Protein AF-A0A1S3B581-F1 (afdb_monomer_lite)

Secondary structure (DSSP, 8-state):
-HHHHHHHHHHHHHHHHHTTT-S-----SHHHHHHHHHHHHHHHT---GGG-HHHHHHHHHHHHHHHHHHHHHHHHHHHHHTS----TT-S--S-HHHHHHHHHHHHHHHHHHT--HHHHHHHHHHPPSSS-HHHHHHHHHHHHHHHHHHHHHHHHHHHHHHHGGG--SSHHHHT-S--

pLDDT: mean 75.14, std 9.9, range [34.75, 88.31]

Foldseek 3Di:
DVVLVVVQVLVCLVVCVVVVNPDDDDDDSVVSVVVVVVVVVVVVPPPDPVVCPVVVVVVVVVLVVLLVVLLVLLVVLCVVVVFFAADPVAAPDPDPVVVVVVVVVVVVVVVVVPPCVVVLVVQLVPDDDDPHSVVVSVVVVVVVCVVVVVSCCSSVSSQCRNQHNHRDPDSVVSSPSPD

Sequence (179 aa):
MAVVGNCQIVKLSNCFHASGRKDPCQINSNPYMIGFGIVEIIFSQIKDFDQLWWLSIVASVMSFTYSTIGLGLGVAQITANGKIGGSLTGISISTQTQKVWRSFQALGDIAFAYSYSIILIEIQDTLKSPPSEAKTMKKATLVSLSVTTLFYMLCGAAGYAAFGDMASGNLLTGFGFYI

Radius of gyration: 20.07 Å; chains: 1; bounding box: 47×34×62 Å

Structure (mmCIF, N/CA/C/O backbone):
data_AF-A0A1S3B581-F1
#
_entry.id   AF-A0A1S3B581-F1
#
loop_
_atom_site.group_PDB
_atom_site.id
_atom_site.type_symbol
_atom_site.label_atom_id
_atom_site.label_alt_id
_atom_site.label_comp_id
_atom_site.label_asym_id
_atom_site.label_entity_id
_atom_site.label_seq_id
_atom_site.pdbx_PDB_ins_code
_atom_site.Cartn_x
_atom_site.Cartn_y
_atom_site.Cartn_z
_atom_site.occupancy
_atom_site.B_iso_or_equiv
_atom_site.auth_seq_id
_atom_site.auth_comp_id
_atom_site.auth_asym_id
_atom_site.auth_atom_id
_atom_site.pdbx_PDB_model_num
ATOM 1 N N . MET A 1 1 ? -8.206 9.840 -1.840 1.00 38.97 1 MET A N 1
ATOM 2 C CA . MET A 1 1 ? -7.385 10.197 -3.031 1.00 38.97 1 MET A CA 1
ATOM 3 C C . MET A 1 1 ? -7.094 9.029 -3.977 1.00 38.97 1 MET A C 1
ATOM 5 O O . MET A 1 1 ? -7.337 9.190 -5.166 1.00 38.97 1 MET A O 1
ATOM 9 N N . ALA A 1 2 ? -6.640 7.859 -3.504 1.00 49.03 2 ALA A N 1
ATOM 10 C CA . ALA A 1 2 ? -6.316 6.725 -4.386 1.00 49.03 2 ALA A CA 1
ATOM 11 C C . ALA A 1 2 ? -7.490 6.268 -5.286 1.00 49.03 2 ALA A C 1
ATOM 13 O O . ALA A 1 2 ? -7.291 5.985 -6.462 1.00 49.03 2 ALA A O 1
ATOM 14 N N . VAL A 1 3 ? -8.729 6.256 -4.778 1.00 58.12 3 VAL A N 1
ATOM 15 C CA . VAL A 1 3 ? -9.926 5.851 -5.550 1.00 58.12 3 VAL A CA 1
ATOM 16 C C . VAL A 1 3 ? -10.194 6.780 -6.742 1.00 58.12 3 VAL A C 1
ATOM 18 O O . VAL A 1 3 ? -10.428 6.310 -7.855 1.00 58.12 3 VAL A O 1
ATOM 21 N N . VAL A 1 4 ? -10.093 8.097 -6.531 1.00 61.22 4 VAL A N 1
ATOM 22 C CA . VAL A 1 4 ? -10.267 9.107 -7.588 1.00 61.22 4 VAL A CA 1
ATOM 23 C C . VAL A 1 4 ? -9.203 8.929 -8.672 1.00 61.22 4 VAL A C 1
ATOM 25 O O . VAL A 1 4 ? -9.545 8.847 -9.850 1.00 61.22 4 VAL A O 1
ATOM 28 N N . GLY A 1 5 ? -7.936 8.764 -8.275 1.00 61.75 5 GLY A N 1
ATOM 29 C CA . GLY A 1 5 ? -6.833 8.531 -9.211 1.00 61.75 5 GLY A CA 1
ATOM 30 C C . GLY A 1 5 ? -7.021 7.270 -10.062 1.00 61.75 5 GLY A C 1
ATOM 31 O O . GLY A 1 5 ? -6.813 7.309 -11.271 1.00 61.75 5 GLY A O 1
ATOM 32 N N . ASN A 1 6 ? -7.499 6.169 -9.472 1.00 66.81 6 ASN A N 1
ATOM 33 C CA . ASN A 1 6 ? -7.760 4.931 -10.215 1.00 66.81 6 ASN A CA 1
ATOM 34 C C . ASN A 1 6 ? -8.891 5.093 -11.248 1.00 66.81 6 ASN A C 1
ATOM 36 O O . ASN A 1 6 ? -8.754 4.647 -12.386 1.00 66.81 6 ASN A O 1
ATOM 40 N N . CYS A 1 7 ? -9.983 5.780 -10.897 1.00 69.56 7 CYS A N 1
ATOM 41 C CA . CYS A 1 7 ? -11.102 6.003 -11.821 1.00 69.56 7 CYS A CA 1
ATOM 42 C C . CYS A 1 7 ? -10.698 6.874 -13.024 1.00 69.56 7 CYS A C 1
ATOM 44 O O . CYS A 1 7 ? -11.099 6.607 -14.162 1.00 69.56 7 CYS A O 1
ATOM 46 N N . GLN A 1 8 ? -9.844 7.874 -12.790 1.00 73.38 8 GLN A N 1
ATOM 47 C CA . GLN A 1 8 ? -9.274 8.686 -13.864 1.00 73.38 8 GLN A CA 1
ATOM 48 C C . GLN A 1 8 ? -8.458 7.844 -14.846 1.00 73.38 8 GLN A C 1
ATOM 50 O O . GLN A 1 8 ? -8.629 7.984 -16.057 1.00 73.38 8 GLN A O 1
ATOM 55 N N . ILE A 1 9 ? -7.604 6.954 -14.336 1.00 68.12 9 ILE A N 1
ATOM 56 C CA . ILE A 1 9 ? -6.751 6.102 -15.170 1.00 68.12 9 ILE A CA 1
ATOM 57 C C . ILE A 1 9 ? -7.584 5.120 -16.000 1.00 68.12 9 ILE A C 1
ATOM 59 O O . ILE A 1 9 ? -7.306 4.944 -17.186 1.00 68.12 9 ILE A O 1
ATOM 63 N N . VAL A 1 10 ? -8.643 4.540 -15.429 1.00 73.88 10 VAL A N 1
ATOM 64 C CA . VAL A 1 10 ? -9.549 3.644 -16.170 1.00 73.88 10 VAL A CA 1
ATOM 65 C C . VAL A 1 10 ? -10.228 4.378 -17.325 1.00 73.88 10 VAL A C 1
ATOM 67 O O . VAL A 1 10 ? -10.239 3.884 -18.452 1.00 73.88 10 VAL A O 1
ATOM 70 N N . LYS A 1 11 ? -10.762 5.585 -17.090 1.00 76.12 11 LYS A N 1
ATOM 71 C CA . LYS A 1 11 ? -11.358 6.359 -18.188 1.00 76.12 11 LYS A CA 1
ATOM 72 C C . LYS A 1 11 ? -10.326 6.764 -19.236 1.00 76.12 11 LYS A C 1
ATOM 74 O O . LYS A 1 11 ? -10.674 6.831 -20.413 1.00 76.12 11 LYS A O 1
ATOM 79 N N . LEU A 1 12 ? -9.088 7.032 -18.823 1.00 75.81 12 LEU A N 1
ATOM 80 C CA . LEU A 1 12 ? -8.016 7.413 -19.738 1.00 75.81 12 LEU A CA 1
ATOM 81 C C . LEU A 1 12 ? -7.682 6.244 -20.665 1.00 75.81 12 LEU A C 1
ATOM 83 O O . LEU A 1 12 ? -7.668 6.422 -21.880 1.00 75.81 12 LEU A O 1
ATOM 87 N N . SER A 1 13 ? -7.532 5.047 -20.096 1.00 71.69 13 SER A N 1
ATOM 88 C CA . SER A 1 13 ? -7.357 3.796 -20.839 1.00 71.69 13 SER A CA 1
ATOM 89 C C . SER A 1 13 ? -8.502 3.552 -21.833 1.00 71.69 13 SER A C 1
ATOM 91 O O . SER A 1 13 ? -8.256 3.359 -23.024 1.00 71.69 13 SER A O 1
ATOM 93 N N . ASN A 1 14 ? -9.760 3.681 -21.392 1.00 77.12 14 ASN A N 1
ATOM 94 C CA . ASN A 1 14 ? -10.924 3.520 -22.272 1.00 77.12 14 ASN A CA 1
ATOM 95 C C . ASN A 1 14 ? -10.951 4.541 -23.422 1.00 77.12 14 ASN A C 1
ATOM 97 O O . ASN A 1 14 ? -11.336 4.192 -24.536 1.00 77.12 14 ASN A O 1
ATOM 101 N N . CYS A 1 15 ? -10.537 5.788 -23.174 1.00 77.06 15 CYS A N 1
ATOM 102 C CA . CYS A 1 15 ? -10.463 6.825 -24.204 1.00 77.06 15 CYS A CA 1
ATOM 103 C C . CYS A 1 15 ? -9.397 6.499 -25.261 1.00 77.06 15 CYS A C 1
ATOM 105 O O . CYS A 1 15 ? -9.679 6.571 -26.454 1.00 77.06 15 CYS A O 1
ATOM 107 N N . PHE A 1 16 ? -8.202 6.062 -24.847 1.00 74.94 16 PHE A N 1
ATOM 108 C CA . PHE A 1 16 ? -7.149 5.664 -25.788 1.00 74.94 16 PHE A CA 1
ATOM 109 C C . 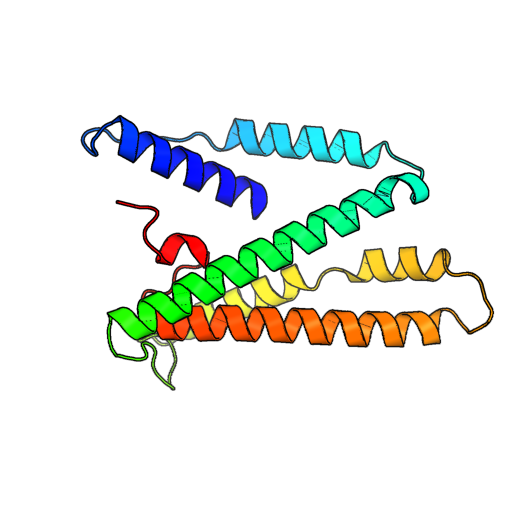PHE A 1 16 ? -7.523 4.436 -26.621 1.00 74.94 16 PHE A C 1
ATOM 111 O O . PHE A 1 16 ? -7.223 4.404 -27.819 1.00 74.94 16 PHE A O 1
ATOM 118 N N . HIS A 1 17 ? -8.224 3.472 -26.015 1.00 75.00 17 HIS A N 1
ATOM 119 C CA . HIS A 1 17 ? -8.732 2.294 -26.715 1.00 75.00 17 HIS A CA 1
ATOM 120 C C . HIS A 1 17 ? -9.790 2.687 -27.759 1.00 75.00 17 HIS A C 1
ATOM 122 O O . HIS A 1 17 ? -9.696 2.279 -28.915 1.00 75.00 17 HIS A O 1
ATOM 128 N N . ALA A 1 18 ? -10.758 3.531 -27.388 1.00 77.56 18 ALA A N 1
ATOM 129 C CA . ALA A 1 18 ? -11.817 3.976 -28.294 1.00 77.56 18 ALA A CA 1
ATOM 130 C C . ALA A 1 18 ? -11.295 4.858 -29.446 1.00 77.56 18 ALA A C 1
ATOM 132 O O . ALA A 1 18 ? -11.738 4.706 -30.582 1.00 77.56 18 ALA A O 1
ATOM 133 N N . SER A 1 19 ? -10.329 5.742 -29.177 1.00 70.88 19 SER A N 1
ATOM 134 C CA . SER A 1 19 ? -9.769 6.675 -30.170 1.00 70.88 19 SER A CA 1
ATOM 135 C C . SER A 1 19 ? -8.630 6.084 -31.013 1.00 70.88 19 SER A C 1
ATOM 137 O O . SER A 1 19 ? -8.001 6.795 -31.800 1.00 70.88 19 SER A O 1
ATOM 139 N N . GLY A 1 20 ? -8.302 4.797 -30.847 1.00 71.06 20 GLY A N 1
ATOM 140 C CA . GLY A 1 20 ? -7.249 4.132 -31.621 1.00 71.06 20 GLY A CA 1
ATOM 141 C C . GLY A 1 20 ? -5.872 4.801 -31.508 1.00 71.06 20 GLY A C 1
ATOM 142 O O . GLY A 1 20 ? -5.093 4.745 -32.461 1.00 71.06 20 GLY A O 1
ATOM 143 N N . ARG A 1 21 ? -5.581 5.440 -30.362 1.00 65.12 21 ARG A N 1
ATOM 144 C CA . ARG A 1 21 ? -4.313 6.132 -30.032 1.00 65.12 21 ARG A CA 1
ATOM 145 C C . ARG A 1 21 ? -3.937 7.358 -30.877 1.00 65.12 21 ARG A C 1
ATOM 147 O O . ARG A 1 21 ? -2.781 7.773 -30.842 1.00 65.12 21 ARG A O 1
ATOM 154 N N . LYS A 1 22 ? -4.873 7.950 -31.623 1.00 57.34 22 LYS A N 1
ATOM 155 C CA . LYS A 1 22 ? -4.565 9.081 -32.523 1.00 57.34 22 LYS A CA 1
ATOM 156 C C . LYS A 1 22 ? -4.749 10.467 -31.900 1.00 57.34 22 LYS A 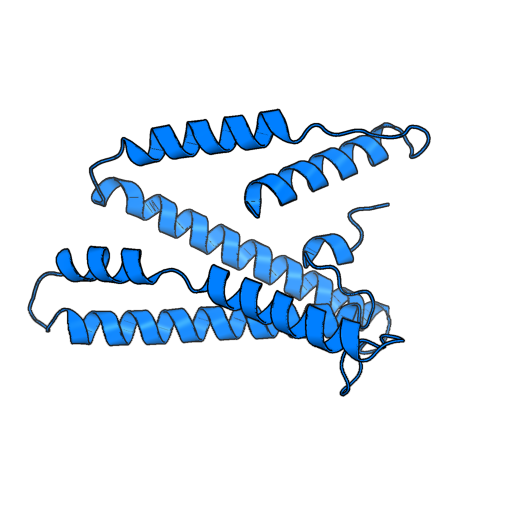C 1
ATOM 158 O O . LYS A 1 22 ? -4.043 11.383 -32.305 1.00 57.34 22 LYS A O 1
ATOM 163 N N . ASP A 1 23 ? -5.611 10.602 -30.891 1.00 60.81 23 ASP A N 1
ATOM 164 C CA . ASP A 1 23 ? -5.960 11.900 -30.301 1.00 60.81 23 ASP A CA 1
ATOM 165 C C . ASP A 1 23 ? -5.537 12.024 -28.824 1.00 60.81 23 ASP A C 1
ATOM 167 O O . ASP A 1 23 ? -5.626 11.048 -28.069 1.00 60.81 23 ASP A O 1
ATOM 171 N N . PRO A 1 24 ? -5.104 13.217 -28.368 1.00 67.69 24 PRO A N 1
ATOM 172 C CA . PRO A 1 24 ? -4.783 13.456 -26.965 1.00 67.69 24 PRO A CA 1
ATOM 173 C C . PRO A 1 24 ? -6.053 13.430 -26.099 1.00 67.69 24 PRO A C 1
ATOM 175 O O . PRO A 1 24 ? -6.845 14.372 -26.083 1.00 67.69 24 PRO A O 1
ATOM 178 N N . CYS A 1 25 ? -6.229 12.358 -25.325 1.00 70.88 25 CYS A N 1
ATOM 179 C CA . CYS A 1 25 ? -7.307 12.232 -24.347 1.00 70.88 25 CYS A CA 1
ATOM 180 C C . CYS A 1 25 ? -6.998 13.047 -23.078 1.00 70.88 25 CYS A C 1
ATOM 182 O O . CYS A 1 25 ? -6.162 12.664 -22.261 1.00 70.88 25 CYS A O 1
ATOM 184 N N . GLN A 1 26 ? -7.696 14.167 -22.889 1.00 68.56 26 GLN A N 1
ATOM 185 C CA . GLN A 1 26 ? -7.651 14.964 -21.658 1.00 68.56 26 GLN A CA 1
ATOM 186 C C . GLN A 1 26 ? -8.823 14.571 -20.750 1.00 68.56 26 GLN A C 1
ATOM 188 O O . GLN A 1 26 ? -9.985 14.742 -21.118 1.00 68.56 26 GLN A O 1
ATOM 193 N N . ILE A 1 27 ? -8.534 14.056 -19.551 1.00 72.75 27 ILE A N 1
ATOM 194 C CA . ILE A 1 27 ? -9.565 13.706 -18.564 1.00 72.75 27 ILE A CA 1
ATOM 195 C C . ILE A 1 27 ? -9.540 14.685 -17.404 1.00 72.75 27 ILE A C 1
ATOM 197 O O . ILE A 1 27 ? -8.572 14.760 -16.650 1.00 72.75 27 ILE A O 1
ATOM 201 N N . ASN A 1 28 ? -10.655 15.387 -17.221 1.00 76.06 28 ASN A N 1
ATOM 202 C CA . ASN A 1 28 ? -10.846 16.273 -16.085 1.00 76.06 28 ASN A CA 1
ATOM 203 C C . ASN A 1 28 ? -11.065 15.466 -14.787 1.00 76.06 28 ASN A C 1
ATOM 205 O O . ASN A 1 28 ? -11.954 14.614 -14.726 1.00 76.06 28 ASN A O 1
ATOM 209 N N . SER A 1 29 ? -10.268 15.749 -13.749 1.00 73.56 29 SER A N 1
ATOM 210 C CA . SER A 1 29 ? -10.362 15.118 -12.418 1.00 73.56 29 SER A CA 1
ATOM 211 C C . SER A 1 29 ? -11.502 15.682 -11.567 1.00 73.56 29 SER A C 1
ATOM 213 O O . SER A 1 29 ? -12.092 14.968 -10.754 1.00 73.56 29 SER A O 1
ATOM 215 N N . ASN A 1 30 ? -11.847 16.956 -11.780 1.00 79.00 30 ASN A N 1
ATOM 216 C CA . ASN A 1 30 ? -12.808 17.697 -10.964 1.00 79.00 30 ASN A CA 1
ATOM 217 C C . ASN A 1 30 ? -14.145 16.969 -10.734 1.00 79.00 30 ASN A C 1
ATOM 219 O O . ASN A 1 30 ? -14.559 16.902 -9.579 1.00 79.00 30 ASN A O 1
ATOM 223 N N . PRO A 1 31 ? -14.816 16.369 -11.741 1.00 82.50 31 PRO A N 1
ATOM 224 C CA . PRO A 1 31 ? -16.079 15.670 -11.495 1.00 82.50 31 PRO A CA 1
ATOM 225 C C . PRO A 1 31 ? -15.932 14.454 -10.567 1.00 82.50 31 PRO A C 1
ATOM 227 O O . PRO A 1 31 ? -16.837 14.183 -9.783 1.00 82.50 31 PRO A O 1
ATOM 230 N N . TYR A 1 32 ? -14.801 13.742 -10.604 1.00 78.19 32 TYR A N 1
ATOM 231 C CA . TYR A 1 32 ? -14.562 12.600 -9.714 1.00 78.19 32 TYR A CA 1
ATOM 232 C C . TYR A 1 32 ? -14.258 13.045 -8.288 1.00 78.19 32 TYR A C 1
ATOM 234 O O . TYR A 1 32 ? -14.732 12.412 -7.350 1.00 78.19 32 TYR A O 1
ATOM 242 N N . MET A 1 33 ? -13.506 14.137 -8.116 1.00 81.00 33 MET A N 1
ATOM 243 C CA . MET A 1 33 ? -13.260 14.720 -6.793 1.00 81.00 33 MET A CA 1
ATOM 244 C C . MET A 1 33 ? -14.551 15.248 -6.163 1.00 81.00 33 MET A C 1
ATOM 246 O O . MET A 1 33 ? -14.809 14.975 -4.995 1.00 81.00 33 MET A O 1
ATOM 250 N N . ILE A 1 34 ? -15.387 15.942 -6.941 1.00 84.94 34 ILE A N 1
ATOM 251 C CA . ILE A 1 34 ? -16.683 16.448 -6.471 1.00 84.94 34 ILE A CA 1
ATOM 252 C C . ILE A 1 34 ? -17.615 15.282 -6.121 1.00 84.94 34 ILE A C 1
ATOM 254 O O . ILE A 1 34 ? -18.205 15.277 -5.046 1.00 84.94 34 ILE A O 1
ATOM 258 N N . GLY A 1 35 ? -17.713 14.267 -6.986 1.00 84.62 35 GLY A N 1
ATOM 259 C CA . GLY A 1 35 ? -18.525 13.078 -6.717 1.00 84.62 35 GLY A CA 1
ATOM 260 C C . GLY A 1 35 ? -18.063 12.316 -5.475 1.00 84.62 35 GLY A C 1
ATOM 261 O O . GLY A 1 35 ? -18.888 11.934 -4.650 1.00 84.62 35 GLY A O 1
ATOM 262 N N . PHE A 1 36 ? -16.750 12.152 -5.304 1.00 82.31 36 PHE A N 1
ATOM 263 C CA . PHE A 1 36 ? -16.171 11.548 -4.106 1.00 82.31 36 PHE A CA 1
ATOM 264 C C . PHE A 1 36 ? -16.529 12.345 -2.843 1.00 82.31 36 PHE A C 1
ATOM 266 O O . PHE A 1 36 ? -17.020 11.755 -1.888 1.00 82.31 36 PHE A O 1
ATOM 273 N N . GLY A 1 37 ? -16.405 13.676 -2.875 1.00 84.50 37 GLY A N 1
ATOM 274 C CA . GLY A 1 37 ? -16.793 14.537 -1.754 1.00 84.50 37 GLY A CA 1
ATOM 275 C C . GLY A 1 37 ? -18.291 14.488 -1.427 1.00 84.50 37 GLY A C 1
ATOM 276 O O . GLY A 1 37 ? -18.663 14.461 -0.259 1.00 84.50 37 GLY A O 1
ATOM 277 N N . ILE A 1 38 ? -19.172 14.409 -2.431 1.00 87.19 38 ILE A N 1
ATOM 278 C CA . ILE A 1 38 ? -20.623 14.242 -2.208 1.00 87.19 38 ILE A CA 1
ATOM 279 C C . ILE A 1 38 ? -20.908 12.917 -1.497 1.00 87.19 38 ILE A C 1
ATOM 281 O O . ILE A 1 38 ? -21.699 12.874 -0.557 1.00 87.19 38 ILE A O 1
ATOM 285 N N . VAL A 1 39 ? -20.251 11.840 -1.927 1.00 82.81 39 VAL A N 1
ATOM 286 C CA . VAL A 1 39 ? -20.380 10.525 -1.293 1.00 82.81 39 VAL A CA 1
ATOM 287 C C . VAL A 1 39 ? -19.854 10.559 0.146 1.00 82.81 39 VAL A C 1
ATOM 289 O O . VAL A 1 39 ? -20.530 10.045 1.032 1.00 82.81 39 VAL A O 1
ATOM 292 N N . GLU A 1 40 ? -18.718 11.214 0.409 1.00 80.88 40 GLU A N 1
ATOM 293 C CA . GLU A 1 40 ? -18.189 11.415 1.769 1.00 80.88 40 GLU A CA 1
ATOM 294 C C . GLU A 1 40 ? -19.159 12.200 2.662 1.00 80.88 40 GLU A C 1
ATOM 296 O O . GLU A 1 40 ? -19.374 11.813 3.809 1.00 80.88 40 GLU A O 1
ATOM 301 N N . ILE A 1 41 ? -19.802 13.249 2.137 1.00 85.19 41 ILE A N 1
ATOM 302 C CA . ILE A 1 41 ? -20.829 14.004 2.868 1.00 85.19 41 ILE A CA 1
ATOM 303 C C . ILE A 1 41 ? -22.008 13.096 3.214 1.00 85.19 41 ILE A C 1
ATOM 305 O O . ILE A 1 41 ? -22.445 13.096 4.359 1.00 85.19 41 ILE A O 1
ATOM 309 N N . ILE A 1 42 ? -22.506 12.297 2.265 1.00 81.56 42 ILE A N 1
ATOM 310 C CA . ILE A 1 42 ? -23.612 11.358 2.513 1.00 81.56 42 ILE A CA 1
ATOM 311 C C . ILE A 1 42 ? -23.220 10.329 3.582 1.00 81.56 42 ILE A C 1
ATOM 313 O O . ILE A 1 42 ? -24.000 10.089 4.502 1.00 81.56 42 ILE A O 1
ATOM 317 N N . PHE A 1 43 ? -22.013 9.762 3.506 1.00 72.06 43 PHE A N 1
ATOM 318 C CA . PHE A 1 43 ? -21.512 8.826 4.516 1.00 72.06 43 PHE A CA 1
ATOM 319 C C . PHE A 1 43 ? -21.353 9.478 5.892 1.00 72.06 43 PHE A C 1
ATOM 321 O O . PHE A 1 43 ? -21.701 8.855 6.890 1.00 72.06 43 PHE A O 1
ATOM 328 N N . SER A 1 44 ? -20.917 10.739 5.956 1.00 74.06 44 SER A N 1
ATOM 329 C CA . SER A 1 44 ? -20.816 11.494 7.211 1.00 74.06 44 SER A CA 1
ATOM 330 C C . SER A 1 44 ? -22.170 11.738 7.889 1.00 74.06 44 SER A C 1
ATOM 332 O O . SER A 1 44 ? -22.187 12.060 9.075 1.00 74.06 44 SER A O 1
ATOM 334 N N . GLN A 1 45 ? -23.293 11.604 7.172 1.00 76.44 45 GLN A N 1
ATOM 335 C CA . GLN A 1 45 ? -24.635 11.727 7.755 1.00 76.44 45 GLN A CA 1
ATOM 336 C C . GLN A 1 45 ? -25.130 10.425 8.408 1.00 76.44 45 GLN A C 1
ATOM 338 O O . GLN A 1 45 ? -26.152 10.437 9.098 1.00 76.44 45 GLN A O 1
ATOM 343 N N . ILE A 1 46 ? -24.439 9.297 8.206 1.00 68.38 46 ILE A N 1
ATOM 344 C CA . ILE A 1 46 ? -24.828 8.004 8.778 1.00 68.38 46 ILE A CA 1
ATOM 345 C C . ILE A 1 46 ? -24.286 7.925 10.207 1.00 68.38 46 ILE A C 1
ATOM 347 O O . ILE A 1 46 ? -23.108 7.664 10.429 1.00 68.38 46 ILE A O 1
ATOM 351 N N . LYS A 1 47 ? -25.163 8.171 11.184 1.00 56.97 47 LYS A N 1
ATOM 352 C CA . LYS A 1 47 ? -24.809 8.222 12.613 1.00 56.97 47 LYS A CA 1
ATOM 353 C C . LYS A 1 47 ? -24.761 6.846 13.296 1.00 56.97 47 LYS A C 1
ATOM 355 O O . LYS A 1 47 ? -24.223 6.748 14.394 1.00 56.97 47 LYS A O 1
ATOM 360 N N . ASP A 1 48 ? -25.318 5.802 12.676 1.00 62.47 48 ASP A N 1
ATOM 361 C CA . ASP A 1 48 ? -25.434 4.467 13.276 1.00 62.47 48 ASP A CA 1
ATOM 362 C C . ASP A 1 48 ? -24.430 3.470 12.677 1.00 62.47 48 ASP A C 1
ATOM 364 O O . ASP A 1 48 ? -24.575 2.987 11.551 1.00 62.47 48 ASP A O 1
ATOM 368 N N . PHE A 1 49 ? -23.413 3.126 13.474 1.00 56.50 49 PHE A N 1
ATOM 369 C CA . PHE A 1 49 ? -22.337 2.189 13.129 1.00 56.50 49 PHE A CA 1
ATOM 370 C C . PHE A 1 49 ? -22.820 0.755 12.838 1.00 56.50 49 PHE A C 1
ATOM 372 O O . PHE A 1 49 ? -22.160 0.036 12.085 1.00 56.50 49 PHE A O 1
ATOM 379 N N . ASP A 1 50 ? -23.992 0.352 13.344 1.00 58.84 50 ASP A N 1
ATOM 380 C CA . ASP A 1 50 ? -24.584 -0.969 13.066 1.00 58.84 50 ASP A CA 1
ATOM 381 C C . ASP A 1 50 ? -24.941 -1.160 11.580 1.00 58.84 50 ASP A C 1
ATOM 383 O O . ASP A 1 50 ? -24.900 -2.276 11.060 1.00 58.84 50 ASP A O 1
ATOM 387 N N . GLN A 1 51 ? -25.230 -0.078 10.848 1.00 60.59 51 GLN A N 1
ATOM 388 C CA . GLN A 1 51 ? -25.548 -0.147 9.418 1.00 60.59 51 GLN A CA 1
ATOM 389 C C . GLN A 1 51 ? -24.311 -0.127 8.511 1.00 60.59 51 GLN A C 1
ATOM 391 O O . GLN A 1 51 ? -24.452 -0.266 7.296 1.00 60.59 51 GLN A O 1
ATOM 396 N N . LEU A 1 52 ? -23.104 0.026 9.063 1.00 64.56 52 LEU A N 1
ATOM 397 C CA . LEU A 1 52 ? -21.865 0.184 8.291 1.00 64.56 52 LEU A CA 1
ATOM 398 C C . LEU A 1 52 ? -21.009 -1.090 8.232 1.00 64.56 52 LEU A C 1
ATOM 400 O O . LEU A 1 52 ? -20.013 -1.127 7.510 1.00 64.56 52 LEU A O 1
ATOM 404 N N . TRP A 1 53 ? -21.402 -2.170 8.914 1.00 72.81 53 TRP A N 1
ATOM 40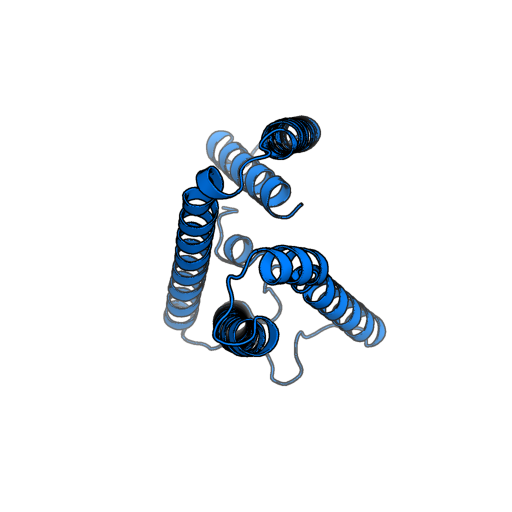5 C CA . TRP A 1 53 ? -20.635 -3.423 8.912 1.00 72.81 53 TRP A CA 1
ATOM 406 C C . TRP A 1 53 ? -20.463 -4.031 7.507 1.00 72.81 53 TRP A C 1
ATOM 408 O O . TRP A 1 53 ? -19.392 -4.547 7.175 1.00 72.81 53 TRP A O 1
ATOM 418 N N . TRP A 1 54 ? -21.472 -3.900 6.635 1.00 76.25 54 TRP A N 1
ATOM 419 C CA . TRP A 1 54 ? -21.388 -4.366 5.244 1.00 76.25 54 TRP A CA 1
ATOM 420 C C . TRP A 1 54 ? -20.327 -3.611 4.432 1.00 76.25 54 TRP A C 1
ATOM 422 O O . TRP A 1 54 ? -19.725 -4.188 3.526 1.00 76.25 54 TRP A O 1
ATOM 432 N N . LEU A 1 55 ? -20.058 -2.347 4.772 1.00 76.62 55 LEU A N 1
ATOM 433 C CA . LEU A 1 55 ? -19.071 -1.526 4.077 1.00 76.62 55 LEU A CA 1
ATOM 434 C C . LEU A 1 55 ? -17.660 -2.068 4.319 1.00 76.62 55 LEU A C 1
ATOM 436 O O . LEU A 1 55 ? -16.878 -2.190 3.377 1.00 76.62 55 LEU A O 1
ATOM 440 N N . SER A 1 56 ? -17.366 -2.485 5.554 1.00 77.38 56 SER A N 1
ATOM 441 C CA . SER A 1 56 ? -16.110 -3.156 5.906 1.00 77.38 56 SER A CA 1
ATOM 442 C C . SER A 1 56 ? -15.939 -4.479 5.155 1.00 77.38 56 SER A C 1
ATOM 444 O O . SER A 1 56 ? -14.844 -4.781 4.678 1.00 77.38 56 SER A O 1
ATOM 446 N N . ILE A 1 57 ? -17.022 -5.247 4.978 1.00 80.00 57 ILE A N 1
ATOM 447 C CA . ILE A 1 57 ? -16.998 -6.484 4.183 1.00 80.00 57 ILE A CA 1
ATOM 448 C C . ILE A 1 57 ? -16.672 -6.165 2.723 1.00 80.00 57 ILE A C 1
ATOM 450 O O . ILE A 1 57 ? -15.729 -6.737 2.178 1.00 80.00 57 ILE A O 1
ATOM 454 N N . VAL A 1 58 ? -17.377 -5.219 2.100 1.00 82.44 58 VAL A N 1
ATOM 455 C CA . VAL A 1 58 ? -17.121 -4.819 0.706 1.00 82.44 58 VAL A CA 1
ATOM 456 C C . VAL A 1 58 ? -15.695 -4.295 0.529 1.00 82.44 58 VAL A C 1
ATOM 458 O O . VAL A 1 58 ? -15.006 -4.706 -0.406 1.00 82.44 58 VAL A O 1
ATOM 461 N N . ALA A 1 59 ? -15.217 -3.446 1.442 1.00 79.12 59 ALA A N 1
ATOM 462 C CA . ALA A 1 59 ? -13.853 -2.926 1.418 1.00 79.12 59 ALA A CA 1
ATOM 463 C C . ALA A 1 59 ? -12.809 -4.049 1.523 1.00 79.12 59 ALA A C 1
ATOM 465 O O . ALA A 1 59 ? -11.821 -4.045 0.782 1.00 79.12 59 ALA A O 1
ATOM 466 N N . SER A 1 60 ? -13.042 -5.039 2.391 1.00 80.88 60 SER A N 1
ATOM 467 C CA . SER A 1 60 ? -12.161 -6.202 2.517 1.00 80.88 60 SER A CA 1
ATOM 468 C C . SER A 1 60 ? -12.145 -7.040 1.233 1.00 80.88 60 SER A C 1
ATOM 470 O O . SER A 1 60 ? -11.069 -7.329 0.714 1.00 80.88 60 SER A O 1
ATOM 472 N N . VAL A 1 61 ? -13.313 -7.338 0.650 1.00 85.88 61 VAL A N 1
ATOM 473 C CA . VAL A 1 61 ? -13.439 -8.109 -0.598 1.00 85.88 61 VAL A CA 1
ATOM 474 C C . VAL A 1 61 ? -12.730 -7.401 -1.747 1.00 85.88 61 VAL A C 1
ATOM 476 O O . VAL A 1 61 ? -11.960 -8.036 -2.468 1.00 85.88 61 VAL A O 1
ATOM 479 N N . MET A 1 62 ? -12.925 -6.090 -1.897 1.00 83.31 62 MET A N 1
ATOM 480 C CA . MET A 1 62 ? -12.232 -5.296 -2.915 1.00 83.31 62 MET A CA 1
ATOM 481 C C . MET A 1 62 ? -10.714 -5.297 -2.702 1.00 83.31 62 MET A C 1
ATOM 483 O O . MET A 1 62 ? -9.967 -5.462 -3.665 1.00 83.31 62 MET A O 1
ATOM 487 N N . SER A 1 63 ? -10.251 -5.181 -1.453 1.00 82.38 63 SER A N 1
ATOM 488 C CA . SER A 1 63 ? -8.818 -5.190 -1.116 1.00 82.38 63 SER A CA 1
ATOM 489 C C . SER A 1 63 ? -8.156 -6.532 -1.431 1.00 82.38 63 SER A C 1
ATOM 491 O O . SER A 1 63 ? -7.086 -6.563 -2.048 1.00 82.38 63 SER A O 1
ATOM 493 N N . PHE A 1 64 ? -8.802 -7.645 -1.065 1.00 82.06 64 PHE A N 1
ATOM 494 C CA . PHE A 1 64 ? -8.330 -8.984 -1.418 1.00 82.06 64 PHE A CA 1
ATOM 495 C C . PHE A 1 64 ? -8.356 -9.193 -2.927 1.00 82.06 64 PHE A C 1
ATOM 497 O O . PHE A 1 64 ? -7.350 -9.607 -3.487 1.00 82.06 64 PHE A O 1
ATOM 504 N N . THR A 1 65 ? -9.448 -8.826 -3.599 1.00 85.75 65 THR A N 1
ATOM 505 C CA . THR A 1 65 ? -9.577 -8.964 -5.058 1.00 85.75 65 THR A CA 1
ATOM 506 C C . THR A 1 65 ? -8.474 -8.195 -5.783 1.00 85.75 65 THR A C 1
ATOM 508 O O . THR A 1 65 ? -7.778 -8.762 -6.623 1.00 85.75 65 THR A O 1
ATOM 511 N N . TYR A 1 66 ? -8.251 -6.930 -5.418 1.00 80.56 66 TYR A N 1
ATOM 512 C CA . TYR A 1 66 ? -7.196 -6.101 -6.001 1.00 80.56 66 TYR A CA 1
ATOM 513 C C . TYR A 1 66 ? -5.805 -6.706 -5.774 1.00 80.56 66 TYR A C 1
ATOM 515 O O . TYR A 1 66 ? -5.007 -6.800 -6.707 1.00 80.56 66 TYR A O 1
ATOM 523 N N . SER A 1 67 ? -5.529 -7.169 -4.551 1.00 81.38 67 SER A N 1
ATOM 524 C CA . SER A 1 67 ? -4.248 -7.790 -4.200 1.00 81.38 67 SER A CA 1
ATOM 525 C C . SER A 1 67 ? -4.030 -9.109 -4.943 1.00 81.38 67 SER A C 1
ATOM 527 O O . SER A 1 67 ? -2.957 -9.332 -5.492 1.00 81.38 67 SER A O 1
ATOM 529 N N . THR A 1 68 ? -5.048 -9.968 -5.028 1.00 84.00 68 THR A N 1
ATOM 530 C CA . THR A 1 68 ? -4.987 -11.246 -5.749 1.00 84.00 68 THR A CA 1
ATOM 531 C C . THR A 1 68 ? -4.783 -11.038 -7.246 1.00 84.00 68 THR A C 1
ATOM 533 O O . THR A 1 68 ? -3.955 -11.729 -7.835 1.00 84.00 68 THR A O 1
ATOM 536 N N . ILE A 1 69 ? -5.473 -10.070 -7.861 1.00 83.94 69 ILE A N 1
ATOM 537 C CA . ILE A 1 69 ? -5.267 -9.722 -9.276 1.00 83.94 69 ILE A CA 1
ATOM 538 C C . ILE A 1 69 ? -3.842 -9.204 -9.487 1.00 83.94 69 ILE A C 1
ATOM 540 O O . ILE A 1 69 ? -3.148 -9.681 -10.381 1.00 83.94 69 ILE A O 1
ATOM 544 N N . GLY A 1 70 ? -3.379 -8.271 -8.650 1.00 80.69 70 GLY A N 1
ATOM 545 C CA . GLY A 1 70 ? -2.026 -7.722 -8.745 1.00 80.69 70 GLY A CA 1
ATOM 546 C C . GLY A 1 70 ? -0.934 -8.782 -8.576 1.00 80.69 70 GLY A C 1
ATOM 547 O O . GLY A 1 70 ? 0.030 -8.799 -9.340 1.00 80.69 70 GLY A O 1
ATOM 548 N N . LEU A 1 71 ? -1.107 -9.706 -7.628 1.00 83.50 71 LEU A N 1
ATOM 549 C CA . LEU A 1 71 ? -0.210 -10.847 -7.433 1.00 83.50 71 LEU A CA 1
ATOM 550 C C . LEU A 1 71 ? -0.242 -11.809 -8.620 1.00 83.50 71 LEU A C 1
ATOM 552 O O . LEU A 1 71 ? 0.815 -12.205 -9.104 1.00 83.50 71 LEU A O 1
ATOM 556 N N . GLY A 1 72 ? -1.433 -12.164 -9.106 1.00 83.94 72 GLY A N 1
ATOM 557 C CA . GLY A 1 72 ? -1.600 -13.068 -10.243 1.00 83.94 72 GLY A CA 1
ATOM 558 C C . GLY A 1 72 ? -0.943 -12.522 -11.507 1.00 83.94 72 GLY A C 1
ATOM 559 O O . GLY A 1 72 ? -0.168 -13.227 -12.152 1.00 83.94 72 GLY A O 1
ATOM 560 N N . LEU A 1 73 ? -1.178 -11.244 -11.815 1.00 82.44 73 LEU A N 1
ATOM 561 C CA . LEU A 1 73 ? -0.524 -10.562 -12.928 1.00 82.44 73 LEU A CA 1
ATOM 562 C C . LEU A 1 73 ? 0.996 -10.467 -12.714 1.00 82.44 73 LEU A C 1
ATOM 564 O O . LEU A 1 73 ? 1.752 -10.710 -13.651 1.00 82.44 73 LEU A O 1
ATOM 568 N N . GLY A 1 74 ? 1.454 -10.196 -11.486 1.00 81.19 74 GLY A N 1
ATOM 569 C CA . GLY A 1 74 ? 2.878 -10.158 -11.128 1.00 81.19 74 GLY A CA 1
ATOM 570 C C . GLY A 1 74 ? 3.588 -11.474 -11.414 1.00 81.19 74 GLY A C 1
ATOM 571 O O . GLY A 1 74 ? 4.591 -11.505 -12.123 1.00 81.19 74 GLY A O 1
ATOM 572 N N . VAL A 1 75 ? 3.027 -12.577 -10.921 1.00 81.25 75 VAL A N 1
ATOM 573 C CA . VAL A 1 75 ? 3.565 -13.928 -11.133 1.00 81.25 75 VAL A CA 1
ATOM 574 C C . VAL A 1 75 ? 3.512 -14.325 -12.609 1.00 81.25 75 VAL A C 1
ATOM 576 O O . VAL A 1 75 ? 4.481 -14.889 -13.127 1.00 81.25 75 VAL A O 1
ATOM 579 N N . ALA A 1 76 ? 2.422 -14.002 -13.309 1.00 82.50 76 ALA A N 1
ATOM 580 C CA . ALA A 1 76 ? 2.301 -14.261 -14.742 1.00 82.50 76 ALA A CA 1
ATOM 581 C C . ALA A 1 76 ? 3.384 -13.515 -15.537 1.00 82.50 76 ALA A C 1
ATOM 583 O O . ALA A 1 76 ? 4.037 -14.113 -16.390 1.00 82.50 76 ALA A O 1
ATOM 584 N N . GLN A 1 77 ? 3.639 -12.249 -15.202 1.00 79.38 77 GLN A N 1
ATOM 585 C CA . GLN A 1 77 ? 4.651 -11.418 -15.850 1.00 79.38 77 GLN A CA 1
ATOM 586 C C . GLN A 1 77 ? 6.081 -11.922 -15.592 1.00 79.38 77 GLN A C 1
ATOM 588 O O . GLN A 1 77 ? 6.894 -11.956 -16.516 1.00 79.38 77 GLN A O 1
ATOM 593 N N . ILE A 1 78 ? 6.392 -12.367 -14.369 1.00 80.06 78 ILE A N 1
ATOM 594 C CA . ILE A 1 78 ? 7.691 -12.984 -14.033 1.00 80.06 78 ILE A CA 1
ATOM 595 C C . ILE A 1 78 ? 7.901 -14.264 -14.851 1.00 80.06 78 ILE A C 1
ATOM 597 O O . ILE A 1 78 ? 8.978 -14.484 -15.409 1.00 80.06 78 ILE A O 1
ATOM 601 N N . THR A 1 79 ? 6.858 -15.091 -14.958 1.00 79.88 79 THR A N 1
ATOM 602 C CA . THR A 1 79 ? 6.909 -16.359 -15.700 1.00 79.88 79 THR A CA 1
ATOM 603 C C . THR A 1 79 ? 7.051 -16.123 -17.204 1.00 79.88 79 THR A C 1
ATOM 605 O O . THR A 1 79 ? 7.869 -16.774 -17.849 1.00 79.88 79 THR A O 1
ATOM 608 N N . ALA A 1 80 ? 6.313 -15.156 -17.757 1.00 78.69 80 ALA A N 1
ATOM 609 C CA . ALA A 1 80 ? 6.361 -14.799 -19.173 1.00 78.69 80 ALA A CA 1
ATOM 610 C C . ALA A 1 80 ? 7.720 -14.213 -19.592 1.00 78.69 80 ALA A C 1
ATOM 612 O O . ALA A 1 80 ? 8.234 -14.547 -20.657 1.00 78.69 80 ALA A O 1
ATOM 613 N N . ASN A 1 81 ? 8.326 -13.375 -18.746 1.00 75.19 81 ASN A N 1
ATOM 614 C CA . ASN A 1 81 ? 9.640 -12.785 -19.020 1.00 75.19 81 ASN A CA 1
ATOM 615 C C . ASN A 1 81 ? 10.809 -13.733 -18.697 1.00 75.19 81 ASN A C 1
ATOM 617 O O . ASN A 1 81 ? 11.946 -13.457 -19.088 1.00 75.19 81 ASN A O 1
ATOM 621 N N . GLY A 1 82 ? 10.561 -14.825 -17.961 1.00 71.75 82 GLY A N 1
ATOM 622 C CA . GLY A 1 82 ? 11.572 -15.811 -17.564 1.00 71.75 82 GLY A CA 1
ATOM 623 C C . GLY A 1 82 ? 12.682 -15.253 -16.665 1.00 71.75 82 GLY A C 1
ATOM 624 O O . GLY A 1 82 ? 13.727 -15.884 -16.507 1.00 71.75 82 GLY A O 1
ATOM 625 N N . LYS A 1 83 ? 12.491 -14.053 -16.104 1.00 73.62 83 LYS A N 1
ATOM 626 C CA . LYS A 1 83 ? 13.465 -13.336 -15.276 1.00 73.62 83 LYS A CA 1
ATOM 627 C C . LYS A 1 83 ? 12.752 -12.628 -14.134 1.00 73.62 83 LYS A C 1
ATOM 629 O O . LYS A 1 83 ? 11.703 -12.022 -14.331 1.00 73.62 83 LYS A O 1
ATOM 634 N N . ILE A 1 84 ? 13.371 -12.668 -12.959 1.00 73.94 84 ILE A N 1
ATOM 635 C CA . ILE A 1 84 ? 12.994 -11.825 -11.826 1.00 73.94 84 ILE A CA 1
ATOM 636 C C . ILE A 1 84 ? 13.645 -10.460 -12.062 1.00 73.94 84 ILE A C 1
ATOM 638 O O . ILE A 1 84 ? 14.871 -10.350 -12.109 1.00 73.94 84 ILE A O 1
ATOM 642 N N . GLY A 1 85 ? 12.819 -9.445 -12.287 1.00 69.12 85 GLY A N 1
ATOM 643 C CA . GLY A 1 85 ? 13.225 -8.049 -12.349 1.00 69.12 85 GLY A CA 1
ATOM 644 C C . GLY A 1 85 ? 13.557 -7.483 -10.967 1.00 69.12 85 GLY A C 1
ATOM 645 O O . GLY A 1 85 ? 13.211 -8.049 -9.934 1.00 69.12 85 GLY A O 1
ATOM 646 N N . GLY A 1 86 ? 14.238 -6.339 -10.959 1.00 70.62 86 GLY A N 1
ATOM 647 C CA . GLY A 1 86 ? 14.639 -5.646 -9.736 1.00 70.62 86 GLY A CA 1
ATOM 648 C C . GLY A 1 86 ? 16.058 -5.989 -9.278 1.00 70.62 86 GLY A C 1
ATOM 649 O O . GLY A 1 86 ? 16.573 -7.082 -9.493 1.00 70.62 86 GLY A O 1
ATOM 650 N N . SER A 1 87 ? 16.711 -5.011 -8.653 1.00 72.62 87 SER A N 1
ATOM 651 C CA . SER A 1 87 ? 18.049 -5.147 -8.071 1.00 72.62 87 SER A CA 1
ATOM 652 C C . SER A 1 87 ? 17.986 -5.162 -6.544 1.00 72.62 87 SER A C 1
ATOM 654 O O . SER A 1 87 ? 17.135 -4.495 -5.945 1.00 72.62 87 SER A O 1
ATOM 656 N N . LEU A 1 88 ? 18.943 -5.854 -5.911 1.00 65.94 88 LEU A N 1
ATOM 657 C CA . LEU A 1 88 ? 19.155 -5.842 -4.457 1.00 65.94 88 LEU A CA 1
ATOM 658 C C . LEU A 1 88 ? 19.463 -4.427 -3.934 1.00 65.94 88 LEU A C 1
ATOM 660 O O . LEU A 1 88 ? 19.178 -4.101 -2.786 1.00 65.94 88 LEU A O 1
ATOM 664 N N . THR A 1 89 ? 20.031 -3.570 -4.789 1.00 67.81 89 THR A N 1
ATOM 665 C CA . THR A 1 89 ? 20.337 -2.168 -4.470 1.00 67.81 89 THR A CA 1
ATOM 666 C C . THR A 1 89 ? 19.142 -1.228 -4.657 1.00 67.81 89 THR A C 1
ATOM 668 O O . THR A 1 89 ? 19.278 -0.024 -4.409 1.00 67.81 89 THR A O 1
ATOM 671 N N . GLY A 1 90 ? 17.974 -1.752 -5.038 1.00 66.38 90 GLY A N 1
ATOM 672 C CA . GLY A 1 90 ? 16.794 -0.967 -5.386 1.00 66.38 90 GLY A CA 1
ATOM 673 C C . GLY A 1 90 ? 16.851 -0.447 -6.822 1.00 66.38 90 GLY A C 1
ATOM 674 O O . GLY A 1 90 ? 17.670 -0.890 -7.623 1.00 66.38 90 GLY A O 1
ATOM 675 N N . ILE A 1 91 ? 15.989 0.523 -7.123 1.00 69.81 91 ILE A N 1
ATOM 676 C CA . ILE A 1 91 ? 15.889 1.090 -8.465 1.00 69.81 91 ILE A CA 1
ATOM 677 C C . ILE A 1 91 ? 17.203 1.732 -8.935 1.00 69.81 91 ILE A C 1
ATOM 679 O O . ILE A 1 91 ? 17.845 2.468 -8.173 1.00 69.81 91 ILE A O 1
ATOM 683 N N . SER A 1 92 ? 17.601 1.477 -10.184 1.00 66.25 92 SER A N 1
ATOM 684 C CA . SER A 1 92 ? 18.814 2.063 -10.771 1.00 66.25 92 SER A CA 1
ATOM 685 C C . SER A 1 92 ? 18.601 3.544 -11.141 1.00 66.25 92 SER A C 1
ATOM 687 O O . SER A 1 92 ? 18.285 3.921 -12.265 1.00 66.25 92 SER A O 1
ATOM 689 N N . ILE A 1 93 ? 18.723 4.432 -10.147 1.00 64.50 93 ILE A N 1
ATOM 690 C CA . ILE A 1 93 ? 18.631 5.888 -10.351 1.00 64.50 93 ILE A CA 1
ATOM 691 C C . ILE A 1 93 ? 20.026 6.486 -10.531 1.00 64.50 93 ILE A C 1
ATOM 693 O O . ILE A 1 93 ? 20.945 6.174 -9.777 1.00 64.50 93 ILE A O 1
ATOM 697 N N . SER A 1 94 ? 20.158 7.414 -11.479 1.00 60.69 94 SER A N 1
ATOM 698 C CA . SER A 1 94 ? 21.410 8.112 -11.793 1.00 60.69 94 SER A CA 1
ATOM 699 C C . SER A 1 94 ? 21.933 9.032 -10.678 1.00 60.69 94 SER A C 1
ATOM 701 O O . SER A 1 94 ? 23.120 9.345 -10.676 1.00 60.69 94 SER A O 1
ATOM 703 N N . THR A 1 95 ? 21.098 9.466 -9.719 1.00 79.44 95 THR A N 1
ATOM 704 C CA . THR A 1 95 ? 21.496 10.411 -8.655 1.00 79.44 95 THR A CA 1
ATOM 705 C C . THR A 1 95 ? 21.106 9.946 -7.246 1.00 79.44 95 THR A C 1
ATOM 707 O O . THR A 1 95 ? 19.981 9.512 -6.990 1.00 79.44 95 THR A O 1
ATOM 710 N N . GLN A 1 96 ? 22.037 10.084 -6.290 1.00 78.19 96 GLN A N 1
ATOM 711 C CA . GLN A 1 96 ? 21.825 9.697 -4.886 1.00 78.19 96 GLN A CA 1
ATOM 712 C C . GLN A 1 96 ? 20.709 10.515 -4.215 1.00 78.19 96 GLN A C 1
ATOM 714 O O . GLN A 1 96 ? 19.888 9.959 -3.489 1.00 78.19 96 GLN A O 1
ATOM 719 N N . THR A 1 97 ? 20.619 11.815 -4.512 1.00 81.25 97 THR A N 1
ATOM 720 C CA . THR A 1 97 ? 19.596 12.713 -3.951 1.00 81.25 97 THR A CA 1
ATOM 721 C C . THR A 1 97 ? 18.180 12.269 -4.309 1.00 81.25 97 THR A C 1
ATOM 723 O O . THR A 1 97 ? 17.297 12.259 -3.455 1.00 81.25 97 THR A O 1
ATOM 726 N N . GLN A 1 98 ? 17.956 11.830 -5.551 1.00 79.69 98 GLN A N 1
ATOM 727 C CA . GLN A 1 98 ? 16.644 11.356 -5.991 1.00 79.69 98 GLN A CA 1
ATOM 728 C C . GLN A 1 98 ? 16.266 10.024 -5.334 1.00 79.69 98 GLN A C 1
ATOM 730 O O . GLN A 1 98 ? 15.091 9.792 -5.045 1.00 79.69 98 GLN A O 1
ATOM 735 N N . LYS A 1 99 ? 17.255 9.168 -5.052 1.00 78.81 99 LYS A N 1
ATOM 736 C CA . LYS A 1 99 ? 17.041 7.928 -4.300 1.00 78.81 99 LYS A CA 1
ATOM 737 C C . LYS A 1 99 ? 16.585 8.224 -2.874 1.00 78.81 99 LYS A C 1
ATOM 739 O O . LYS A 1 99 ? 15.575 7.682 -2.443 1.00 78.81 99 LYS A O 1
ATOM 744 N N . VAL A 1 100 ? 17.275 9.134 -2.185 1.00 86.31 100 VAL A N 1
ATOM 745 C CA . VAL A 1 100 ? 16.900 9.577 -0.833 1.00 86.31 100 VAL A CA 1
ATOM 746 C C . VAL A 1 100 ? 15.500 10.192 -0.831 1.00 86.31 100 VAL A C 1
ATOM 748 O O . VAL A 1 100 ? 14.666 9.811 -0.013 1.00 86.31 100 VAL A O 1
ATOM 751 N N . TRP A 1 101 ? 15.210 11.079 -1.784 1.00 85.19 101 TRP A N 1
ATOM 752 C CA . TRP A 1 101 ? 13.898 11.713 -1.905 1.00 85.19 101 TRP A CA 1
ATOM 753 C C . TRP A 1 101 ? 12.762 10.699 -2.097 1.00 85.19 101 TRP A C 1
ATOM 755 O O . TRP A 1 101 ? 11.752 10.763 -1.399 1.00 85.19 101 TRP A O 1
ATOM 765 N N . ARG A 1 102 ? 12.934 9.721 -2.996 1.00 80.38 102 ARG A N 1
ATOM 766 C CA . ARG A 1 102 ? 11.929 8.667 -3.212 1.00 80.38 102 ARG A CA 1
ATOM 767 C C . ARG A 1 102 ? 11.760 7.750 -2.004 1.00 80.38 102 ARG A C 1
ATOM 769 O O . ARG A 1 102 ? 10.639 7.331 -1.740 1.00 80.38 102 ARG A O 1
ATOM 776 N N . SER A 1 103 ? 12.822 7.484 -1.244 1.00 83.81 103 SER A N 1
ATOM 777 C CA . SER A 1 103 ? 12.701 6.759 0.026 1.00 83.81 103 SER A CA 1
ATOM 778 C C . SER A 1 103 ? 11.842 7.524 1.035 1.00 83.81 103 SER A C 1
ATOM 780 O O . SER A 1 103 ? 10.972 6.928 1.662 1.00 83.81 103 SER A O 1
ATOM 782 N N . PHE A 1 104 ? 12.030 8.842 1.167 1.00 86.75 104 PHE A N 1
ATOM 783 C CA . PHE A 1 104 ? 11.180 9.669 2.032 1.00 86.75 104 PHE A CA 1
ATOM 784 C C . PHE A 1 104 ? 9.730 9.733 1.548 1.00 86.75 104 PHE A C 1
ATOM 786 O O . PHE A 1 104 ? 8.821 9.677 2.371 1.00 86.75 104 PHE A O 1
ATOM 793 N N . GLN A 1 105 ? 9.505 9.797 0.234 1.00 85.38 105 GLN A N 1
ATOM 794 C CA . GLN A 1 105 ? 8.159 9.728 -0.336 1.00 85.38 105 GLN A CA 1
ATOM 795 C C . GLN A 1 105 ? 7.476 8.398 0.009 1.00 85.38 105 GLN A C 1
ATOM 797 O O . GLN A 1 105 ? 6.372 8.413 0.538 1.00 85.38 105 GLN A O 1
ATOM 802 N N . ALA A 1 106 ? 8.167 7.269 -0.177 1.00 83.06 106 ALA A N 1
ATOM 803 C CA . ALA A 1 106 ? 7.642 5.956 0.189 1.00 83.06 106 ALA A CA 1
ATOM 804 C C . ALA A 1 106 ? 7.343 5.847 1.696 1.00 83.06 106 ALA A C 1
ATOM 806 O O . ALA A 1 106 ? 6.319 5.289 2.084 1.00 83.06 106 ALA A O 1
ATOM 807 N N . LEU A 1 107 ? 8.200 6.411 2.558 1.00 86.19 107 LEU A N 1
ATOM 808 C CA . LEU A 1 107 ? 7.932 6.492 3.999 1.00 86.19 107 LEU A CA 1
ATOM 809 C C . LEU A 1 107 ? 6.692 7.343 4.306 1.00 86.19 107 LEU A C 1
ATOM 811 O O . LEU A 1 107 ? 5.906 6.969 5.174 1.00 86.19 107 LEU A O 1
ATOM 815 N N . GLY A 1 108 ? 6.499 8.453 3.590 1.00 85.56 108 GLY A N 1
ATOM 816 C CA . GLY A 1 108 ? 5.300 9.285 3.684 1.00 85.56 108 GLY A CA 1
ATOM 817 C C . GLY A 1 108 ? 4.034 8.536 3.268 1.00 85.56 108 GLY A C 1
ATOM 818 O O . GLY A 1 108 ? 3.040 8.576 3.991 1.00 85.56 108 GLY A O 1
ATOM 819 N N . ASP A 1 109 ? 4.091 7.787 2.166 1.00 82.19 109 ASP A N 1
ATOM 820 C CA . ASP A 1 109 ? 2.974 6.970 1.680 1.00 82.19 109 ASP A CA 1
ATOM 821 C C . ASP A 1 109 ? 2.612 5.858 2.681 1.00 82.19 109 ASP A C 1
ATOM 823 O O . ASP A 1 109 ? 1.433 5.639 2.968 1.00 82.19 109 ASP A O 1
ATOM 827 N N . ILE A 1 110 ? 3.615 5.200 3.280 1.00 82.75 110 ILE A N 1
ATOM 828 C CA . ILE A 1 110 ? 3.415 4.214 4.355 1.00 82.75 110 ILE A CA 1
ATOM 829 C C . ILE A 1 110 ? 2.777 4.880 5.579 1.00 82.75 110 ILE A C 1
ATOM 831 O O . ILE A 1 110 ? 1.790 4.370 6.110 1.00 82.75 110 ILE A O 1
ATOM 835 N N . ALA A 1 111 ? 3.311 6.018 6.029 1.00 83.62 111 ALA A N 1
ATOM 836 C CA . ALA A 1 111 ? 2.782 6.734 7.187 1.00 83.62 111 ALA A CA 1
ATOM 837 C C . ALA A 1 111 ? 1.320 7.156 6.973 1.00 83.62 111 ALA A C 1
ATOM 839 O O . ALA A 1 111 ? 0.492 6.989 7.869 1.00 83.62 111 ALA A O 1
ATOM 840 N N . PHE A 1 112 ? 0.987 7.629 5.770 1.00 80.19 112 PHE A N 1
ATOM 841 C CA . PHE A 1 112 ? -0.379 7.975 5.394 1.00 80.19 112 PHE A CA 1
ATOM 842 C C . PHE A 1 112 ? -1.300 6.745 5.374 1.00 80.19 112 PHE A C 1
ATOM 844 O O . PHE A 1 112 ? -2.407 6.798 5.911 1.00 80.19 112 PHE A O 1
ATOM 851 N N . ALA A 1 113 ? -0.836 5.614 4.833 1.00 78.19 113 ALA A N 1
ATOM 852 C CA . ALA A 1 113 ? -1.605 4.368 4.798 1.00 78.19 113 ALA A CA 1
ATOM 853 C C . ALA A 1 113 ? -1.916 3.798 6.197 1.00 78.19 113 ALA A C 1
ATOM 855 O O . ALA A 1 113 ? -2.937 3.134 6.370 1.00 78.19 113 ALA A O 1
ATOM 856 N N . TYR A 1 114 ? -1.072 4.074 7.199 1.00 75.75 114 TYR A N 1
ATOM 857 C CA . TYR A 1 114 ? -1.257 3.636 8.590 1.00 75.75 114 TYR A CA 1
ATOM 858 C C . TYR A 1 114 ? -1.856 4.708 9.518 1.00 75.75 114 TYR A C 1
ATOM 860 O O . TYR A 1 114 ? -1.842 4.541 10.739 1.00 75.75 114 TYR A O 1
ATOM 868 N N . SER A 1 115 ? -2.452 5.776 8.983 1.00 77.38 115 SER A N 1
ATOM 869 C CA . SER A 1 115 ? -3.138 6.797 9.787 1.00 77.38 115 SER A CA 1
ATOM 870 C C . SER A 1 115 ? -4.549 6.358 10.229 1.00 77.38 115 SER A C 1
ATOM 872 O O . SER A 1 115 ? -5.541 7.012 9.914 1.00 77.38 115 SER A O 1
ATOM 874 N N . TYR A 1 116 ? -4.657 5.250 10.972 1.00 77.25 116 TYR A N 1
ATOM 875 C CA . TYR A 1 116 ? -5.933 4.706 11.480 1.00 77.25 116 TYR A CA 1
ATOM 876 C C . TYR A 1 116 ? -6.131 4.912 12.995 1.00 77.25 116 TYR A C 1
ATOM 878 O O . TYR A 1 116 ? -7.084 4.403 13.582 1.00 77.25 116 TYR A O 1
ATOM 886 N N . SER A 1 117 ? -5.248 5.682 13.643 1.00 74.69 117 SER A N 1
ATOM 887 C CA . SER A 1 117 ? -5.255 5.913 15.094 1.00 74.69 117 SER A CA 1
ATOM 888 C C . SER A 1 117 ? -6.573 6.485 15.626 1.00 74.69 117 SER A C 1
ATOM 890 O O . SER A 1 117 ? -6.977 6.127 16.726 1.00 74.69 117 SER A O 1
ATOM 892 N N . ILE A 1 118 ? -7.255 7.336 14.851 1.00 74.25 118 ILE A N 1
ATOM 893 C CA . ILE A 1 118 ? -8.559 7.914 15.228 1.00 74.25 118 ILE A CA 1
ATOM 894 C C . ILE A 1 118 ? -9.628 6.815 15.289 1.00 74.25 118 ILE A C 1
ATOM 896 O O . ILE A 1 118 ? -10.327 6.678 16.287 1.00 74.25 118 ILE A O 1
ATOM 900 N N . ILE A 1 119 ? -9.658 5.949 14.274 1.00 75.69 119 ILE A N 1
ATOM 901 C CA . ILE A 1 119 ? -10.600 4.829 14.170 1.00 75.69 119 ILE A CA 1
ATOM 902 C C . ILE A 1 119 ? -10.391 3.832 15.323 1.00 75.69 119 ILE A C 1
ATOM 904 O O . ILE A 1 119 ? -11.347 3.271 15.848 1.00 75.69 119 ILE A O 1
ATOM 908 N N . LEU A 1 120 ? -9.146 3.616 15.769 1.00 76.38 120 LEU A N 1
ATOM 909 C CA . LEU A 1 120 ? -8.872 2.738 16.914 1.00 76.38 120 LEU A CA 1
ATOM 910 C C . LEU A 1 120 ? -9.515 3.214 18.216 1.00 76.38 120 LEU A C 1
ATOM 912 O O . LEU A 1 120 ? -9.932 2.369 19.008 1.00 76.38 120 LEU A O 1
ATOM 916 N N . ILE A 1 121 ? -9.545 4.526 18.452 1.00 77.38 121 ILE A N 1
ATOM 917 C CA . ILE A 1 121 ? -10.125 5.109 19.667 1.00 77.38 121 ILE A CA 1
ATOM 918 C C . ILE A 1 121 ? -11.647 4.946 19.630 1.00 77.38 121 ILE A C 1
ATOM 920 O O . ILE A 1 121 ? -12.232 4.495 20.609 1.00 77.38 121 ILE A O 1
ATOM 924 N N . GLU A 1 122 ? -12.268 5.208 18.479 1.00 74.06 122 GLU A N 1
ATOM 925 C CA . GLU A 1 122 ? -13.710 5.019 18.278 1.00 74.06 122 GLU A CA 1
ATOM 926 C C . GLU A 1 122 ? -14.131 3.554 18.463 1.00 74.06 122 GLU A C 1
ATOM 928 O O . GLU A 1 122 ? -15.103 3.270 19.155 1.00 74.06 122 GLU A O 1
ATOM 933 N N . ILE A 1 123 ? -13.372 2.596 17.915 1.00 76.19 123 ILE A N 1
ATOM 934 C CA . ILE A 1 123 ? -13.687 1.171 18.094 1.00 76.19 123 ILE A CA 1
ATOM 935 C C . ILE A 1 123 ? -13.511 0.755 19.562 1.00 76.19 123 ILE A C 1
ATOM 937 O O . ILE A 1 123 ? -14.333 -0.006 20.071 1.00 76.19 123 ILE A O 1
ATOM 941 N N . GLN A 1 124 ? -12.471 1.244 20.251 1.00 72.12 124 GLN A N 1
ATOM 942 C CA . GLN A 1 124 ? -12.253 0.948 21.673 1.00 72.12 124 GLN A CA 1
ATOM 943 C C . GLN A 1 124 ? -13.457 1.350 22.530 1.00 72.12 124 GLN A C 1
ATOM 945 O O . GLN A 1 124 ? -13.905 0.525 23.321 1.00 72.12 124 GLN A O 1
ATOM 950 N N . ASP A 1 125 ? -14.016 2.541 22.302 1.00 76.88 125 ASP A N 1
ATOM 951 C CA . ASP A 1 125 ? -15.152 3.087 23.063 1.00 76.88 125 ASP A CA 1
ATOM 952 C C . ASP A 1 125 ? -16.463 2.293 22.866 1.00 76.88 125 ASP A C 1
ATOM 954 O O . ASP A 1 125 ? -17.363 2.323 23.702 1.00 76.88 125 ASP A O 1
ATOM 958 N N . THR A 1 126 ? -16.575 1.519 21.779 1.00 76.56 126 THR A N 1
ATOM 959 C CA . THR A 1 126 ? -17.770 0.700 21.481 1.00 76.56 126 THR A CA 1
ATOM 960 C C . THR A 1 126 ? -17.719 -0.734 22.016 1.00 76.56 126 THR A C 1
ATOM 962 O O . THR A 1 126 ? -18.731 -1.446 21.995 1.00 76.56 126 THR A O 1
ATOM 965 N N . LEU A 1 127 ? -16.562 -1.210 22.481 1.00 76.06 127 LEU A N 1
ATOM 966 C CA . LEU A 1 127 ? -16.400 -2.605 22.883 1.00 76.06 127 LEU A CA 1
ATOM 967 C C . LEU A 1 127 ? -17.005 -2.869 24.267 1.00 76.06 127 LEU A C 1
ATOM 969 O O . LEU A 1 127 ? -16.613 -2.286 25.266 1.00 76.06 127 LEU A O 1
ATOM 973 N N . LYS A 1 128 ? -17.925 -3.834 24.358 1.00 65.81 128 LYS A N 1
ATOM 974 C CA . LYS A 1 128 ? -18.468 -4.269 25.653 1.00 65.81 128 LYS A CA 1
ATOM 975 C C . LYS A 1 128 ? -17.464 -5.144 26.407 1.00 65.81 128 LYS A C 1
ATOM 977 O O . LYS A 1 128 ? -17.033 -6.183 25.911 1.00 65.81 128 LYS A O 1
ATOM 982 N N . SER A 1 129 ? -17.160 -4.757 27.643 1.00 69.38 129 SER A N 1
ATOM 983 C CA . SER A 1 129 ? -16.449 -5.589 28.623 1.00 69.38 129 SER A CA 1
ATOM 984 C C . SER A 1 129 ? -17.407 -6.595 29.291 1.00 69.38 129 SER A C 1
ATOM 986 O O . SER A 1 129 ? -18.573 -6.246 29.500 1.00 69.38 129 SER A O 1
ATOM 988 N N . PRO A 1 130 ? -16.969 -7.814 29.692 1.00 57.25 130 PRO A N 1
ATOM 989 C CA . PRO A 1 130 ? -15.600 -8.369 29.704 1.00 57.25 130 PRO A CA 1
ATOM 990 C C . PRO A 1 130 ? -15.252 -9.231 28.463 1.00 57.25 130 PRO A C 1
ATOM 992 O O . PRO A 1 130 ? -16.154 -9.863 27.913 1.00 57.25 130 PRO A O 1
ATOM 995 N N . PRO A 1 131 ? -13.966 -9.383 28.048 1.00 66.25 131 PRO A N 1
ATOM 996 C CA . PRO A 1 131 ? -12.698 -8.920 28.650 1.00 66.25 131 PRO A CA 1
ATOM 997 C C . PRO A 1 131 ? -12.350 -7.453 28.323 1.00 66.25 131 PRO A C 1
ATOM 999 O O . PRO A 1 131 ? -13.060 -6.816 27.560 1.00 66.25 131 PRO A O 1
ATOM 1002 N N . SER A 1 132 ? -11.255 -6.916 28.892 1.00 77.31 132 SER A N 1
ATOM 1003 C CA . SER A 1 132 ? -10.881 -5.500 28.726 1.00 77.31 132 SER A CA 1
ATOM 1004 C C . SER A 1 132 ? -10.686 -5.092 27.261 1.00 77.31 132 SER A C 1
ATOM 1006 O O . SER A 1 132 ? -9.974 -5.755 26.499 1.00 77.31 132 SER A O 1
ATOM 1008 N N . GLU A 1 133 ? -11.277 -3.956 26.895 1.00 77.00 133 GLU A N 1
ATOM 1009 C CA . GLU A 1 133 ? -11.293 -3.373 25.544 1.00 77.00 133 GLU A CA 1
ATOM 1010 C C . GLU A 1 133 ? -9.881 -3.261 24.961 1.00 77.00 133 GLU A C 1
ATOM 1012 O O . GLU A 1 133 ? -9.616 -3.722 23.851 1.00 77.00 133 GLU A O 1
ATOM 1017 N N . ALA A 1 134 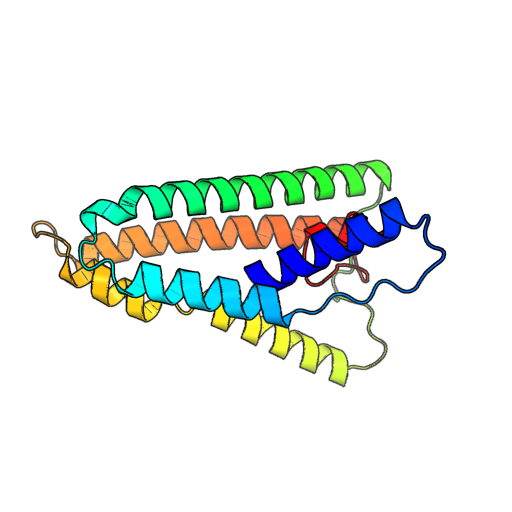? -8.922 -2.791 25.767 1.00 77.69 134 ALA A N 1
ATOM 1018 C CA . ALA A 1 134 ? -7.514 -2.697 25.389 1.00 77.69 134 ALA A CA 1
ATOM 1019 C C . ALA A 1 134 ? -6.885 -4.056 25.022 1.00 77.69 134 ALA A C 1
ATOM 1021 O O . ALA A 1 134 ? -6.050 -4.135 24.119 1.00 77.69 134 ALA A O 1
ATOM 1022 N N . LYS A 1 135 ? -7.271 -5.150 25.694 1.00 79.44 135 LYS A N 1
ATOM 1023 C CA . LYS A 1 135 ? -6.732 -6.492 25.415 1.00 79.44 135 LYS A CA 1
ATOM 1024 C C . LYS A 1 135 ? -7.302 -7.055 24.114 1.00 79.44 135 LYS A C 1
ATOM 1026 O O . LYS A 1 135 ? -6.551 -7.649 23.336 1.00 79.44 135 LYS A O 1
ATOM 1031 N N . THR A 1 136 ? -8.597 -6.860 23.880 1.00 83.12 136 THR A N 1
ATOM 1032 C CA . THR A 1 136 ? -9.272 -7.264 22.638 1.00 83.12 136 THR A CA 1
ATOM 1033 C C . THR A 1 136 ? -8.745 -6.460 21.454 1.00 83.12 136 THR A C 1
ATOM 1035 O O . THR A 1 136 ? -8.310 -7.047 20.461 1.00 83.12 136 THR A O 1
ATOM 1038 N N . MET A 1 137 ? -8.653 -5.138 21.598 1.00 83.75 137 MET A N 1
ATOM 1039 C CA . MET A 1 137 ? -8.157 -4.250 20.547 1.00 83.75 137 MET A CA 1
ATOM 1040 C C . MET A 1 137 ? -6.696 -4.490 20.223 1.00 83.75 137 MET A C 1
ATOM 1042 O O . MET A 1 137 ? -6.347 -4.584 19.053 1.00 83.75 137 MET A O 1
ATOM 1046 N N . LYS A 1 138 ? -5.837 -4.724 21.220 1.00 83.06 138 LYS A N 1
ATOM 1047 C CA . LYS A 1 138 ? -4.432 -5.057 20.957 1.00 83.06 138 LYS A CA 1
ATOM 1048 C C . LYS A 1 138 ? -4.282 -6.322 20.106 1.00 83.06 138 LYS A C 1
ATOM 1050 O O . LYS A 1 138 ? -3.441 -6.348 19.211 1.00 83.06 138 LYS A O 1
ATOM 1055 N N . LYS A 1 139 ? -5.087 -7.362 20.359 1.00 84.75 139 LYS A N 1
ATOM 1056 C CA . LYS A 1 139 ? -5.082 -8.581 19.533 1.00 84.75 139 LYS A CA 1
ATOM 1057 C C . LYS A 1 139 ? -5.608 -8.309 18.124 1.00 84.75 139 LYS A C 1
ATOM 1059 O O . LYS A 1 139 ? -4.964 -8.719 17.162 1.00 84.75 139 LYS A O 1
ATOM 1064 N N . ALA A 1 140 ? -6.738 -7.612 18.008 1.00 85.50 140 ALA A N 1
ATOM 1065 C CA . ALA A 1 140 ? -7.351 -7.289 16.721 1.00 85.50 140 ALA A CA 1
ATOM 1066 C C . ALA A 1 140 ? -6.419 -6.438 15.844 1.00 85.50 140 ALA A C 1
ATOM 1068 O O . ALA A 1 140 ? -6.180 -6.775 14.684 1.00 85.50 140 ALA A O 1
ATOM 1069 N N . THR A 1 141 ? -5.817 -5.395 16.416 1.00 85.25 141 THR A N 1
ATOM 1070 C CA . THR A 1 141 ? -4.847 -4.535 15.735 1.00 85.25 141 THR A CA 1
ATOM 1071 C C . THR A 1 141 ? -3.602 -5.310 15.323 1.00 85.25 141 THR A C 1
ATOM 1073 O O . THR A 1 141 ? -3.154 -5.168 14.191 1.00 85.25 141 THR A O 1
ATOM 1076 N N . LEU A 1 142 ? -3.060 -6.173 16.191 1.00 86.56 142 LEU A N 1
ATOM 1077 C CA . LEU A 1 142 ? -1.880 -6.976 15.860 1.00 86.56 142 LEU A CA 1
ATOM 1078 C C . LEU A 1 142 ? -2.135 -7.893 14.658 1.00 86.56 142 LEU A C 1
ATOM 1080 O O . LEU A 1 142 ? -1.313 -7.940 13.743 1.00 86.56 142 LEU A O 1
ATOM 1084 N N . VAL A 1 143 ? -3.267 -8.603 14.650 1.00 88.25 143 VAL A N 1
ATOM 1085 C CA . VAL A 1 143 ? -3.657 -9.476 13.532 1.00 88.25 143 VAL A CA 1
ATOM 1086 C C . VAL A 1 143 ? -3.861 -8.649 12.264 1.00 88.25 143 VAL A C 1
ATOM 1088 O O . VAL A 1 143 ? -3.293 -8.983 11.229 1.00 88.25 143 VAL A O 1
ATOM 1091 N N . SER A 1 144 ? -4.598 -7.540 12.356 1.00 85.06 144 SER A N 1
ATOM 1092 C CA . SER A 1 144 ? -4.891 -6.673 11.208 1.00 85.06 144 SER A CA 1
ATOM 1093 C C . SER A 1 144 ? -3.616 -6.099 10.585 1.00 85.06 144 SER A C 1
ATOM 1095 O O . SER A 1 144 ? -3.411 -6.226 9.382 1.00 85.06 144 SER A O 1
ATOM 1097 N N . LEU A 1 145 ? -2.711 -5.545 11.398 1.00 85.81 145 LEU A N 1
ATOM 1098 C CA . LEU A 1 145 ? -1.426 -5.019 10.929 1.00 85.81 145 LEU A CA 1
ATOM 1099 C C . LEU A 1 145 ? -0.553 -6.104 10.305 1.00 85.81 145 LEU A C 1
ATOM 1101 O O . LEU A 1 145 ? 0.087 -5.862 9.284 1.00 85.81 145 LEU A O 1
ATOM 1105 N N . SER A 1 146 ? -0.536 -7.296 10.903 1.00 87.38 146 SER A N 1
ATOM 1106 C CA . SER A 1 146 ? 0.253 -8.424 10.403 1.00 87.38 146 SER A CA 1
ATOM 1107 C C . SER A 1 146 ? -0.245 -8.879 9.030 1.00 87.38 146 SER A C 1
ATOM 1109 O O . SER A 1 146 ? 0.558 -9.055 8.116 1.00 87.38 146 SER A O 1
ATOM 1111 N N . VAL A 1 147 ? -1.566 -9.007 8.860 1.00 87.00 147 VAL A N 1
ATOM 1112 C CA . VAL A 1 147 ? -2.193 -9.368 7.580 1.00 87.00 147 VAL A CA 1
ATOM 1113 C C . VAL A 1 147 ? -1.932 -8.288 6.528 1.00 87.00 147 VAL A C 1
ATOM 1115 O O . VAL A 1 147 ? -1.401 -8.603 5.466 1.00 87.00 147 VAL A O 1
ATOM 1118 N N . THR A 1 148 ? -2.219 -7.016 6.821 1.00 85.31 148 THR A N 1
ATOM 1119 C CA . THR A 1 148 ? -1.998 -5.907 5.874 1.00 85.31 148 THR A CA 1
ATOM 1120 C C . THR A 1 148 ? -0.534 -5.800 5.454 1.00 85.31 148 THR A C 1
ATOM 1122 O O . THR A 1 148 ? -0.243 -5.682 4.265 1.00 85.31 148 THR A O 1
ATOM 1125 N N . THR A 1 149 ? 0.399 -5.913 6.403 1.00 86.69 149 THR A N 1
ATOM 1126 C CA . THR A 1 149 ? 1.840 -5.876 6.111 1.00 86.69 149 THR A CA 1
ATOM 1127 C C . THR A 1 149 ? 2.245 -7.023 5.194 1.00 86.69 149 THR A C 1
ATOM 1129 O O . THR A 1 149 ? 2.973 -6.801 4.231 1.00 86.69 149 THR A O 1
ATOM 1132 N N . LEU A 1 150 ? 1.751 -8.238 5.451 1.00 88.31 150 LEU A N 1
ATOM 1133 C CA . LEU A 1 150 ? 2.039 -9.400 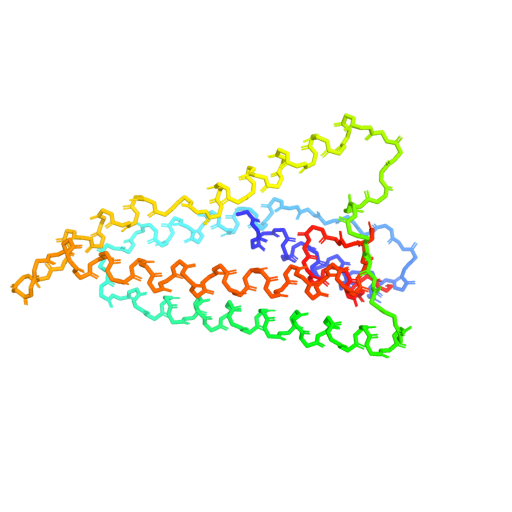4.616 1.00 88.31 150 LEU A CA 1
ATOM 1134 C C . LEU A 1 150 ? 1.522 -9.201 3.186 1.00 88.31 150 LEU A C 1
ATOM 1136 O O . LEU A 1 150 ? 2.277 -9.415 2.240 1.00 88.31 150 LEU A O 1
ATOM 1140 N N . PHE A 1 151 ? 0.287 -8.728 3.011 1.00 84.06 151 PHE A N 1
ATOM 1141 C CA . PHE A 1 151 ? -0.260 -8.458 1.678 1.00 84.06 151 PHE A CA 1
ATOM 1142 C C . PHE A 1 151 ? 0.489 -7.343 0.949 1.00 84.06 151 PHE A C 1
ATOM 1144 O O . PHE A 1 151 ? 0.832 -7.508 -0.220 1.00 84.06 151 PHE A O 1
ATOM 1151 N N . TYR A 1 152 ? 0.798 -6.234 1.623 1.00 83.31 152 TYR A N 1
ATOM 1152 C CA . TYR A 1 152 ? 1.551 -5.132 1.016 1.00 83.31 152 TYR A CA 1
ATOM 1153 C C . TYR A 1 152 ? 2.969 -5.549 0.631 1.00 83.31 152 TYR A C 1
ATOM 1155 O O . TYR A 1 152 ? 3.424 -5.213 -0.462 1.00 83.31 152 TYR A O 1
ATOM 1163 N N . MET A 1 153 ? 3.638 -6.339 1.473 1.00 86.00 153 MET A N 1
ATOM 1164 C CA . MET A 1 153 ? 4.955 -6.894 1.165 1.00 86.00 153 MET A CA 1
ATOM 1165 C C . MET A 1 153 ? 4.899 -7.856 -0.021 1.00 86.00 153 MET A C 1
ATOM 1167 O O . MET A 1 153 ? 5.728 -7.741 -0.918 1.00 86.00 153 MET A O 1
ATOM 1171 N N . LEU A 1 154 ? 3.921 -8.768 -0.070 1.00 84.50 154 LEU A N 1
ATOM 1172 C CA . LEU A 1 154 ? 3.769 -9.706 -1.187 1.00 84.50 154 LEU A CA 1
ATOM 1173 C C . LEU A 1 154 ? 3.477 -8.974 -2.501 1.00 84.50 154 LEU A C 1
ATOM 1175 O O . LEU A 1 154 ? 4.159 -9.215 -3.495 1.00 84.50 154 LEU A O 1
ATOM 1179 N N . CYS A 1 155 ? 2.504 -8.061 -2.510 1.00 82.19 155 CYS A N 1
ATOM 1180 C CA . CYS A 1 155 ? 2.141 -7.276 -3.691 1.00 82.19 155 CYS A CA 1
ATOM 1181 C C . CYS A 1 155 ? 3.298 -6.383 -4.159 1.00 82.19 155 CYS A C 1
ATOM 1183 O O . CYS A 1 155 ? 3.580 -6.316 -5.356 1.00 82.19 155 CYS A O 1
ATOM 1185 N N . GLY A 1 156 ? 3.991 -5.726 -3.224 1.00 81.12 156 GLY A N 1
ATOM 1186 C CA . GLY A 1 156 ? 5.151 -4.887 -3.516 1.00 81.12 156 GLY A CA 1
ATOM 1187 C C . GLY A 1 156 ? 6.332 -5.693 -4.056 1.00 81.12 156 GLY A C 1
ATOM 1188 O O . GLY A 1 156 ? 6.914 -5.317 -5.070 1.00 81.12 156 GLY A O 1
ATOM 1189 N N . ALA A 1 157 ? 6.645 -6.834 -3.436 1.00 83.50 157 ALA A N 1
ATOM 1190 C CA . ALA A 1 157 ? 7.721 -7.715 -3.876 1.00 83.50 157 ALA A CA 1
ATOM 1191 C C . ALA A 1 157 ? 7.418 -8.348 -5.237 1.00 83.50 157 ALA A C 1
ATOM 1193 O O . ALA A 1 157 ? 8.285 -8.336 -6.101 1.00 83.50 157 ALA A O 1
ATOM 1194 N N . ALA A 1 158 ? 6.199 -8.846 -5.460 1.00 83.00 158 ALA A N 1
ATOM 1195 C CA . ALA A 1 158 ? 5.795 -9.411 -6.747 1.00 83.00 158 ALA A CA 1
ATOM 1196 C C . ALA A 1 158 ? 5.772 -8.348 -7.856 1.00 83.00 158 ALA A C 1
ATOM 1198 O O . ALA A 1 158 ? 6.246 -8.608 -8.957 1.00 83.00 158 ALA A O 1
ATOM 1199 N N . GLY A 1 159 ? 5.276 -7.139 -7.570 1.00 80.56 159 GLY A N 1
ATOM 1200 C CA . GLY A 1 159 ? 5.297 -6.023 -8.518 1.00 80.56 159 GLY A CA 1
ATOM 1201 C C . GLY A 1 159 ? 6.717 -5.569 -8.862 1.00 80.56 159 GLY A C 1
ATOM 1202 O O . GLY A 1 159 ? 7.047 -5.397 -10.035 1.00 80.56 159 GLY A O 1
ATOM 1203 N N . TYR A 1 160 ? 7.590 -5.438 -7.860 1.00 80.50 160 TYR A N 1
ATOM 1204 C CA . TYR A 1 160 ? 8.999 -5.107 -8.078 1.00 80.50 160 TYR A CA 1
ATOM 1205 C C . TYR A 1 160 ? 9.747 -6.233 -8.805 1.00 80.50 160 TYR A C 1
ATOM 1207 O O . TYR A 1 160 ? 10.523 -5.962 -9.714 1.00 80.50 160 TYR A O 1
ATOM 1215 N N . ALA A 1 161 ? 9.455 -7.494 -8.485 1.00 82.25 161 ALA A N 1
ATOM 1216 C CA . ALA A 1 161 ? 9.984 -8.656 -9.192 1.00 82.25 161 ALA A CA 1
ATOM 1217 C C . ALA A 1 161 ? 9.489 -8.744 -10.645 1.00 82.25 161 ALA A C 1
ATOM 1219 O O . ALA A 1 161 ? 10.202 -9.247 -11.508 1.00 82.25 161 ALA A O 1
ATOM 1220 N N . ALA A 1 162 ? 8.286 -8.254 -10.942 1.00 78.88 162 ALA A N 1
ATOM 1221 C CA . ALA A 1 162 ? 7.730 -8.254 -12.291 1.00 78.88 162 ALA A CA 1
ATOM 1222 C C . ALA A 1 162 ? 8.274 -7.114 -13.170 1.00 78.88 162 ALA A C 1
ATOM 1224 O O . ALA A 1 162 ? 8.495 -7.324 -14.363 1.00 78.88 162 ALA A O 1
ATOM 1225 N N . PHE A 1 163 ? 8.494 -5.922 -12.601 1.00 74.19 163 PHE A N 1
ATOM 1226 C CA . PHE A 1 163 ? 8.798 -4.700 -13.369 1.00 74.19 163 PHE A CA 1
ATOM 1227 C C . PHE A 1 163 ? 10.155 -4.053 -13.077 1.00 74.19 163 PHE A C 1
ATOM 1229 O O . PHE A 1 163 ? 10.608 -3.210 -13.853 1.00 74.19 163 PHE A O 1
ATOM 1236 N N . GLY A 1 164 ? 10.809 -4.418 -11.975 1.00 77.50 164 GLY A N 1
ATOM 1237 C CA . GLY A 1 164 ? 12.080 -3.848 -11.537 1.00 77.50 164 GLY A CA 1
ATOM 1238 C C . GLY A 1 164 ? 12.052 -2.322 -11.473 1.00 77.50 164 GLY A C 1
ATOM 1239 O O . GLY A 1 164 ? 11.205 -1.725 -10.812 1.00 77.50 164 GLY A O 1
ATOM 1240 N N . ASP A 1 165 ? 12.967 -1.688 -12.205 1.00 72.81 165 ASP A N 1
ATOM 1241 C CA . ASP A 1 165 ? 13.118 -0.228 -12.258 1.00 72.81 165 ASP A CA 1
ATOM 1242 C C . ASP A 1 165 ? 11.911 0.505 -12.862 1.00 72.81 165 ASP A C 1
ATOM 1244 O O . ASP A 1 165 ? 11.746 1.705 -12.637 1.00 72.81 165 ASP A O 1
ATOM 1248 N N . MET A 1 166 ? 11.056 -0.210 -13.601 1.00 70.50 166 MET A N 1
ATOM 1249 C CA . MET A 1 166 ? 9.838 0.329 -14.212 1.00 70.50 166 MET A CA 1
ATOM 1250 C C . MET A 1 166 ? 8.577 0.072 -13.378 1.00 70.50 166 MET A C 1
ATOM 1252 O O . MET A 1 166 ? 7.469 0.293 -13.866 1.00 70.50 166 MET A O 1
ATOM 1256 N N . ALA A 1 167 ? 8.712 -0.394 -12.131 1.00 70.00 167 ALA A N 1
ATOM 1257 C CA . ALA A 1 167 ? 7.568 -0.580 -11.246 1.00 70.00 167 ALA A CA 1
ATOM 1258 C C . ALA A 1 167 ? 6.823 0.753 -11.043 1.00 70.00 167 ALA A C 1
ATOM 1260 O O . ALA A 1 167 ? 7.366 1.726 -10.517 1.00 70.00 167 ALA A O 1
ATOM 1261 N N . SER A 1 168 ? 5.569 0.808 -11.492 1.00 63.69 168 SER A N 1
ATOM 1262 C CA . SER A 1 168 ? 4.733 2.003 -11.384 1.00 63.69 168 SER A CA 1
ATOM 1263 C C . SER A 1 168 ? 4.192 2.193 -9.967 1.00 63.69 168 SER A C 1
ATOM 1265 O O . SER A 1 168 ? 3.907 1.220 -9.273 1.00 63.69 168 SER A O 1
ATOM 1267 N N . GLY A 1 169 ? 3.958 3.449 -9.565 1.00 63.28 169 GLY A N 1
ATOM 1268 C CA . GLY A 1 169 ? 3.427 3.788 -8.235 1.00 63.28 169 GLY A CA 1
ATOM 1269 C C . GLY A 1 169 ? 2.055 3.178 -7.911 1.00 63.28 169 GLY A C 1
ATOM 1270 O O . GLY A 1 169 ? 1.734 2.996 -6.744 1.00 63.28 169 GLY A O 1
ATOM 1271 N N . ASN A 1 170 ? 1.270 2.795 -8.927 1.00 64.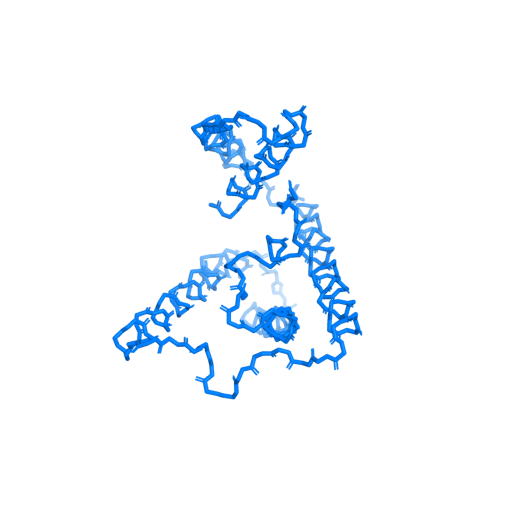31 170 ASN A N 1
ATOM 1272 C CA . ASN A 1 170 ? 0.096 1.937 -8.766 1.00 64.31 170 ASN A CA 1
ATOM 1273 C C . ASN A 1 170 ? 0.396 0.553 -9.354 1.00 64.31 170 ASN A C 1
ATOM 1275 O O . ASN A 1 170 ? 0.816 0.446 -10.500 1.00 64.31 170 ASN A O 1
ATOM 1279 N N . LEU A 1 171 ? 0.155 -0.522 -8.602 1.00 60.50 171 LEU A N 1
ATOM 1280 C CA . LEU A 1 171 ? 0.509 -1.880 -9.041 1.00 60.50 171 LEU A CA 1
ATOM 1281 C C . LEU A 1 171 ? -0.141 -2.258 -10.385 1.00 60.50 171 LEU A C 1
ATOM 1283 O O . LEU A 1 171 ? 0.524 -2.790 -11.268 1.00 60.50 171 LEU A O 1
ATOM 1287 N N . LEU A 1 172 ? -1.423 -1.925 -10.572 1.00 59.81 172 LEU A N 1
ATOM 1288 C CA . LEU A 1 172 ? -2.150 -2.277 -11.794 1.00 59.81 172 LEU A CA 1
ATOM 1289 C C . LEU A 1 172 ? -1.761 -1.446 -13.019 1.00 59.81 172 LEU A C 1
ATOM 1291 O O . LEU A 1 172 ? -1.941 -1.918 -14.137 1.00 59.81 172 LEU A O 1
ATOM 1295 N N . THR A 1 173 ? -1.193 -0.248 -12.856 1.00 60.31 173 THR A N 1
ATOM 1296 C CA . THR A 1 173 ? -0.764 0.548 -14.019 1.00 60.31 173 THR A CA 1
ATOM 1297 C C . THR A 1 173 ? 0.443 -0.054 -14.731 1.00 60.31 173 THR A C 1
ATOM 1299 O O . THR A 1 173 ? 0.604 0.171 -15.927 1.00 60.31 173 THR A O 1
ATOM 1302 N N . GLY A 1 174 ? 1.257 -0.846 -14.027 1.00 57.56 174 GLY A N 1
ATOM 1303 C CA . GLY A 1 174 ? 2.457 -1.474 -14.580 1.00 57.56 174 GLY A CA 1
ATOM 1304 C C . GLY A 1 174 ? 2.138 -2.610 -15.547 1.00 57.56 174 GLY A C 1
ATOM 1305 O O . GLY A 1 174 ? 2.860 -2.809 -16.517 1.00 57.56 174 GLY A O 1
ATOM 1306 N N . PHE A 1 175 ? 1.015 -3.310 -15.344 1.00 58.69 175 PHE A N 1
ATOM 1307 C CA . PHE A 1 175 ? 0.602 -4.469 -16.150 1.00 58.69 175 PHE A CA 1
ATOM 1308 C C . PHE A 1 175 ? 0.018 -4.130 -17.527 1.00 58.69 175 PHE A C 1
ATOM 1310 O O . PHE A 1 175 ? -0.433 -5.030 -18.227 1.00 58.69 175 PHE A O 1
ATOM 1317 N N . GLY A 1 176 ? 0.059 -2.866 -17.957 1.00 54.94 176 GLY A N 1
ATOM 1318 C CA . GLY A 1 176 ? -0.297 -2.521 -19.334 1.00 54.94 176 GLY A CA 1
ATOM 1319 C C . GLY A 1 176 ? -1.800 -2.404 -19.592 1.00 54.94 176 GLY A C 1
ATOM 1320 O O . GLY A 1 176 ? -2.287 -2.865 -20.616 1.00 54.94 176 GLY A O 1
ATOM 1321 N N . PHE A 1 177 ? -2.536 -1.692 -18.732 1.00 46.31 177 PHE A N 1
ATOM 1322 C CA . PHE A 1 177 ? -3.804 -1.072 -19.165 1.00 46.31 177 PHE A CA 1
ATOM 1323 C C . PHE A 1 177 ? -3.581 0.188 -20.022 1.00 46.31 177 PHE A C 1
ATOM 1325 O O . PHE A 1 177 ? -4.537 0.840 -20.435 1.00 46.31 177 PHE A O 1
ATOM 1332 N N . TYR A 1 178 ? -2.324 0.540 -20.297 1.00 44.25 178 TYR A N 1
ATOM 1333 C CA . TYR A 1 178 ? -1.944 1.510 -21.315 1.00 44.25 178 TYR A CA 1
ATOM 1334 C C . TYR A 1 178 ? -1.390 0.728 -22.512 1.00 44.25 178 TYR A C 1
ATOM 1336 O O . TYR A 1 178 ? -0.212 0.373 -22.535 1.00 44.25 178 TYR A O 1
ATOM 1344 N N . ILE A 1 179 ? -2.272 0.391 -23.454 1.00 34.75 179 ILE A N 1
ATOM 1345 C CA . ILE A 1 179 ? -1.916 -0.118 -24.786 1.00 34.75 179 ILE A CA 1
ATOM 1346 C C . ILE A 1 179 ? -2.102 1.008 -25.783 1.00 34.75 179 ILE A C 1
ATOM 1348 O O . ILE A 1 179 ? -3.178 1.646 -25.759 1.00 34.75 179 ILE A O 1
#